Protein AF-A0A377DTC4-F1 (afdb_monomer_lite)

Foldseek 3Di:
DEDEDCDQVVSVVVCVVVVYHYDYLVCCLVCVLVDPDDDDDDPDLDDSDDPVSNVVSQVVDPDRDPPPDDDDPDSDD

pLDDT: mean 78.98, std 16.6, range [43.12, 95.0]

Radius of gyration: 13.49 Å; chains: 1; bounding box: 34×26×35 Å

Organism: Escherichia coli (NCBI:txid562)

Sequence (77 aa):
MIIANRTRERAQILADEVGAEVIALSDIDERLREADIIISSTASPLPIIGKGMVERALKSRSQPTNAVGGYCRSARC

Secondary structure (DSSP, 8-state):
-EEE-S-HHHHHHHHHHHTPEEE-GGGHHHHTTT-SS-------SS-SS-HHHHHHHHHTSSS----------SS--

Structure (mmCIF, N/CA/C/O backbone):
data_AF-A0A377DTC4-F1
#
_entry.id   AF-A0A377DTC4-F1
#
loop_
_atom_site.group_PDB
_atom_site.id
_atom_site.type_symbol
_atom_site.label_atom_id
_atom_site.label_alt_id
_atom_site.label_comp_id
_atom_site.label_asym_id
_atom_site.label_entity_id
_atom_site.label_seq_id
_atom_site.pdbx_PDB_ins_code
_atom_site.Cartn_x
_atom_site.Cartn_y
_atom_site.Cartn_z
_atom_site.occupancy
_atom_site.B_iso_or_equiv
_atom_site.auth_seq_id
_atom_site.auth_comp_id
_atom_site.auth_asym_id
_atom_site.auth_atom_id
_atom_site.pdbx_PDB_model_num
ATOM 1 N N . MET A 1 1 ? -7.844 -8.942 -2.795 1.00 87.00 1 MET A N 1
ATOM 2 C CA . MET A 1 1 ? -6.425 -8.585 -2.564 1.00 87.00 1 MET A CA 1
ATOM 3 C C . MET A 1 1 ? -6.087 -7.427 -3.484 1.00 87.00 1 MET A C 1
ATOM 5 O O . MET A 1 1 ? -6.589 -7.417 -4.599 1.00 87.00 1 MET A O 1
ATOM 9 N N . ILE A 1 2 ? -5.309 -6.453 -3.016 1.00 92.69 2 ILE A N 1
ATOM 10 C CA . ILE A 1 2 ? -4.975 -5.242 -3.778 1.00 92.69 2 ILE A CA 1
ATOM 11 C C . ILE A 1 2 ? -3.459 -5.190 -3.956 1.00 92.69 2 ILE A C 1
ATOM 13 O O . ILE A 1 2 ? -2.724 -5.389 -2.988 1.00 92.69 2 ILE A O 1
ATOM 17 N N . ILE A 1 3 ? -2.997 -4.923 -5.177 1.00 93.19 3 ILE A N 1
ATOM 18 C CA . ILE A 1 3 ? -1.579 -4.763 -5.505 1.00 93.19 3 ILE A CA 1
ATOM 19 C C . ILE A 1 3 ? -1.365 -3.357 -6.053 1.00 93.19 3 ILE A C 1
ATOM 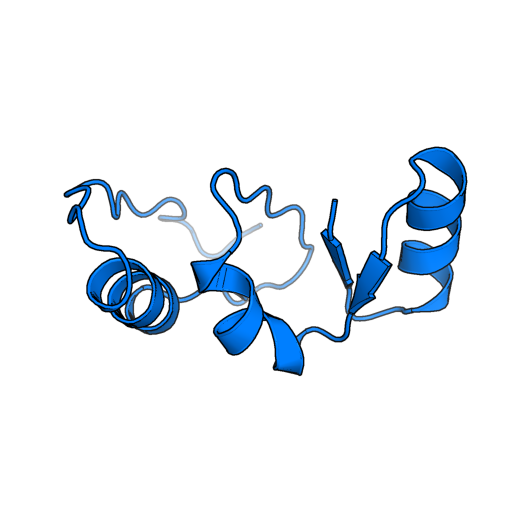21 O O . ILE A 1 3 ? -1.919 -2.978 -7.082 1.00 93.19 3 ILE A O 1
ATOM 25 N N . ALA A 1 4 ? -0.518 -2.590 -5.371 1.00 91.75 4 ALA A N 1
ATOM 26 C CA . ALA A 1 4 ? -0.142 -1.247 -5.783 1.00 91.75 4 ALA A CA 1
ATOM 27 C C . ALA A 1 4 ? 1.331 -1.225 -6.200 1.00 91.75 4 ALA A C 1
ATOM 29 O O . ALA A 1 4 ? 2.208 -1.632 -5.437 1.00 91.75 4 ALA A O 1
ATOM 30 N N . ASN A 1 5 ? 1.621 -0.734 -7.404 1.00 92.00 5 ASN A N 1
ATOM 31 C CA . ASN A 1 5 ? 2.993 -0.596 -7.889 1.00 92.00 5 ASN A CA 1
ATOM 32 C C . ASN A 1 5 ? 3.140 0.617 -8.812 1.00 92.00 5 ASN A C 1
ATOM 34 O O . ASN A 1 5 ? 2.175 1.089 -9.404 1.00 92.00 5 ASN A O 1
ATOM 38 N N . ARG A 1 6 ? 4.377 1.098 -8.979 1.00 88.94 6 ARG A N 1
ATOM 39 C CA . ARG A 1 6 ? 4.698 2.163 -9.942 1.00 88.94 6 ARG A CA 1
ATOM 40 C C . ARG A 1 6 ? 4.601 1.680 -11.391 1.00 88.94 6 ARG A C 1
ATOM 42 O O . ARG A 1 6 ? 4.289 2.466 -12.275 1.00 88.94 6 ARG A O 1
ATOM 49 N N . THR A 1 7 ? 4.889 0.400 -11.628 1.00 90.94 7 THR A N 1
ATOM 50 C CA . THR A 1 7 ? 4.818 -0.229 -12.953 1.00 90.94 7 THR A CA 1
ATOM 51 C C . THR A 1 7 ? 3.597 -1.133 -13.010 1.00 90.94 7 THR A C 1
ATOM 53 O O . THR A 1 7 ? 3.570 -2.181 -12.356 1.00 90.94 7 THR A O 1
ATOM 56 N N . ARG A 1 8 ? 2.596 -0.727 -13.793 1.00 90.00 8 ARG A N 1
ATOM 57 C CA . ARG A 1 8 ? 1.310 -1.420 -13.892 1.00 90.00 8 ARG A CA 1
ATOM 58 C C . ARG A 1 8 ? 1.457 -2.812 -14.496 1.00 90.00 8 ARG A C 1
ATOM 60 O O . ARG A 1 8 ? 0.857 -3.743 -13.985 1.00 90.00 8 ARG A O 1
ATOM 67 N N . GLU A 1 9 ? 2.304 -2.980 -15.506 1.00 92.19 9 GLU A N 1
ATOM 68 C CA . GLU A 1 9 ? 2.516 -4.263 -16.188 1.00 92.19 9 GLU A CA 1
ATOM 69 C C . GLU A 1 9 ? 3.035 -5.329 -15.216 1.00 92.19 9 GLU A C 1
ATOM 71 O O . GLU A 1 9 ? 2.535 -6.448 -15.183 1.00 92.19 9 GLU A O 1
ATOM 76 N N . ARG A 1 10 ? 3.995 -4.961 -14.356 1.00 91.06 10 ARG A N 1
ATOM 77 C CA . ARG A 1 10 ? 4.527 -5.861 -13.319 1.00 91.06 10 ARG A CA 1
ATOM 78 C C . ARG A 1 10 ? 3.478 -6.215 -12.271 1.00 91.06 10 ARG A C 1
ATOM 80 O O . ARG A 1 10 ? 3.454 -7.345 -11.800 1.00 91.06 10 ARG A O 1
ATOM 87 N N . ALA A 1 11 ? 2.649 -5.246 -11.883 1.00 91.75 11 ALA A N 1
ATOM 88 C CA . ALA A 1 11 ? 1.563 -5.498 -10.945 1.00 91.75 11 ALA A CA 1
ATOM 89 C C . ALA A 1 11 ? 0.489 -6.400 -11.553 1.00 91.75 11 ALA A C 1
ATOM 91 O O . ALA A 1 11 ? 0.000 -7.269 -10.848 1.00 91.75 11 ALA A O 1
ATOM 92 N N . GLN A 1 12 ? 0.170 -6.231 -12.839 1.00 94.00 12 GLN A N 1
ATOM 93 C CA . GLN A 1 12 ? -0.829 -7.042 -13.528 1.00 94.00 12 GLN A CA 1
ATOM 94 C C . GLN A 1 12 ? -0.419 -8.510 -13.590 1.00 94.00 12 GLN A C 1
ATOM 96 O O . GLN A 1 12 ? -1.225 -9.358 -13.248 1.00 94.00 12 GLN A O 1
ATOM 101 N N . ILE A 1 13 ? 0.847 -8.802 -13.908 1.00 94.12 13 ILE A N 1
ATOM 102 C CA . ILE A 1 13 ? 1.364 -10.181 -13.910 1.00 94.12 13 ILE A CA 1
ATOM 103 C C . ILE A 1 13 ? 1.131 -10.851 -12.548 1.00 94.12 13 ILE A C 1
ATOM 105 O O . ILE A 1 13 ? 0.555 -11.930 -12.480 1.00 94.12 13 ILE A O 1
ATOM 109 N N . LEU A 1 14 ? 1.525 -10.186 -11.456 1.00 91.38 14 LEU A N 1
ATOM 110 C CA . LEU A 1 14 ? 1.327 -10.723 -10.107 1.00 91.38 14 LEU A CA 1
ATOM 111 C C . LEU A 1 14 ? -0.159 -10.804 -9.735 1.00 91.38 14 LEU A C 1
ATOM 113 O O . LEU A 1 14 ? -0.578 -11.723 -9.040 1.00 91.38 14 LEU A O 1
ATOM 117 N N . ALA A 1 15 ? -0.954 -9.831 -10.175 1.00 94.06 15 ALA A N 1
ATOM 118 C CA . ALA A 1 15 ? -2.378 -9.774 -9.902 1.00 94.06 15 ALA A CA 1
ATOM 119 C C . ALA A 1 15 ? -3.153 -10.888 -10.604 1.00 94.06 15 ALA A C 1
ATOM 121 O O . ALA A 1 15 ? -4.045 -11.462 -9.985 1.00 94.06 15 ALA A O 1
ATOM 122 N N . ASP A 1 16 ? -2.781 -11.234 -11.834 1.00 95.00 16 ASP A N 1
ATOM 123 C CA . ASP A 1 16 ? -3.396 -12.314 -12.602 1.00 95.00 16 ASP A CA 1
ATOM 124 C C . ASP A 1 16 ? -3.145 -13.680 -11.939 1.00 95.00 16 ASP A C 1
ATOM 126 O O . ASP A 1 16 ? -4.034 -14.529 -11.922 1.00 95.00 16 ASP A O 1
ATOM 130 N N . GLU A 1 17 ? -1.975 -13.877 -11.320 1.00 94.00 17 GLU A N 1
ATOM 131 C CA . GLU A 1 17 ? -1.637 -15.113 -10.598 1.00 94.00 17 GLU A CA 1
ATOM 132 C C . GLU A 1 17 ? -2.468 -15.316 -9.323 1.00 94.00 17 GLU A C 1
ATOM 134 O O . GLU A 1 17 ? -2.796 -16.448 -8.965 1.00 94.00 17 GLU A O 1
ATOM 139 N N . VAL A 1 18 ? -2.808 -14.229 -8.624 1.00 92.56 18 VAL A N 1
ATOM 140 C CA . VAL A 1 18 ? -3.475 -14.283 -7.309 1.00 92.56 18 VAL A CA 1
ATOM 141 C C . VAL A 1 18 ? -4.923 -13.781 -7.332 1.00 92.56 18 VAL A C 1
ATOM 143 O O . VAL A 1 18 ? -5.569 -13.720 -6.285 1.00 92.56 18 VAL A O 1
ATOM 146 N N . GLY A 1 19 ? -5.438 -13.392 -8.50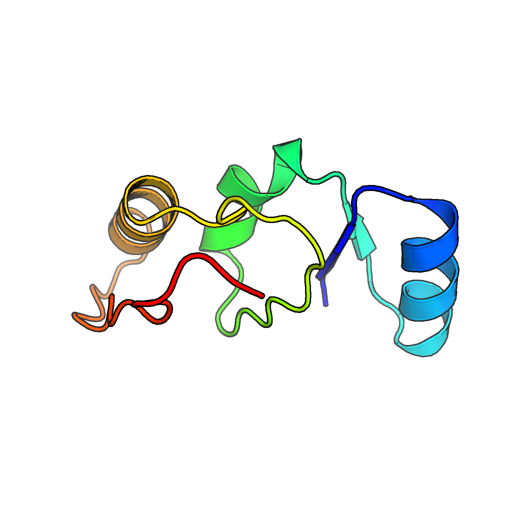2 1.00 92.88 19 GLY A N 1
ATOM 147 C CA . GLY A 1 19 ? -6.763 -12.788 -8.662 1.00 92.88 19 GLY A CA 1
ATOM 148 C C . GLY A 1 19 ? -6.922 -11.459 -7.911 1.00 92.88 19 GLY A C 1
ATOM 149 O O . GLY A 1 19 ? -7.957 -11.220 -7.284 1.00 92.88 19 GLY A O 1
ATOM 150 N N . ALA A 1 20 ? -5.887 -10.617 -7.901 1.00 93.62 20 ALA A N 1
ATOM 151 C CA . ALA A 1 20 ? -5.909 -9.317 -7.230 1.00 93.62 20 ALA A CA 1
ATOM 152 C C . ALA A 1 20 ? -6.329 -8.168 -8.158 1.00 93.62 20 ALA A C 1
ATOM 154 O O . ALA A 1 20 ? -6.258 -8.248 -9.379 1.00 93.62 20 ALA A O 1
ATOM 155 N N . GLU A 1 21 ? -6.731 -7.057 -7.548 1.00 93.56 21 GLU A N 1
ATOM 156 C CA . GLU A 1 21 ? -6.953 -5.789 -8.240 1.00 93.56 21 GLU A CA 1
ATOM 157 C C . GLU A 1 21 ? -5.652 -4.977 -8.266 1.00 93.56 21 GLU A C 1
ATOM 159 O O . GLU A 1 21 ? -4.983 -4.829 -7.236 1.00 93.56 21 GLU A O 1
ATOM 164 N N . VAL A 1 22 ? -5.300 -4.428 -9.432 1.00 94.25 22 VAL A N 1
ATOM 165 C CA . VAL A 1 22 ? -4.162 -3.514 -9.578 1.00 94.25 22 VAL A CA 1
ATOM 166 C C . VAL A 1 22 ? -4.630 -2.077 -9.408 1.00 94.25 22 VAL A C 1
ATOM 168 O O . VAL A 1 22 ? -5.502 -1.621 -10.143 1.00 94.25 22 VAL A O 1
ATOM 171 N N . ILE A 1 23 ? -3.992 -1.346 -8.496 1.00 92.88 23 ILE A N 1
ATOM 172 C CA . ILE A 1 23 ? -4.255 0.080 -8.269 1.00 92.88 23 ILE A CA 1
ATOM 173 C C . ILE A 1 23 ? -2.993 0.920 -8.478 1.00 92.88 23 ILE A C 1
ATOM 175 O O . ILE A 1 23 ? -1.864 0.418 -8.401 1.00 92.88 23 ILE A O 1
ATOM 179 N N . ALA A 1 24 ? -3.171 2.221 -8.712 1.00 90.31 24 ALA A N 1
ATOM 180 C CA . ALA A 1 24 ? -2.051 3.149 -8.727 1.00 90.31 24 ALA A CA 1
ATOM 181 C C . ALA A 1 24 ? -1.569 3.447 -7.298 1.00 90.31 24 ALA A C 1
ATOM 183 O O . ALA A 1 24 ? -2.312 3.348 -6.321 1.00 90.31 24 ALA A O 1
ATOM 184 N N . LEU A 1 25 ? -0.305 3.865 -7.168 1.00 88.44 25 LEU A N 1
ATOM 185 C CA . LEU A 1 25 ? 0.252 4.264 -5.868 1.00 88.44 25 LEU A CA 1
ATOM 186 C C . LEU A 1 25 ? -0.473 5.478 -5.255 1.00 88.44 25 LEU A C 1
ATOM 188 O O . LEU A 1 25 ? -0.461 5.632 -4.037 1.00 88.44 25 LEU A O 1
ATOM 192 N N . SER A 1 26 ? -1.088 6.333 -6.080 1.00 87.94 26 SER A N 1
ATOM 193 C CA . SER A 1 26 ? -1.900 7.475 -5.635 1.00 87.94 26 SER A CA 1
ATOM 194 C C . SER A 1 26 ? -3.130 7.051 -4.839 1.00 87.94 26 SER A C 1
ATOM 196 O O . SER A 1 26 ? -3.529 7.753 -3.915 1.00 87.94 26 SER A O 1
ATOM 198 N N . ASP A 1 27 ? -3.682 5.883 -5.157 1.00 89.56 27 ASP A N 1
ATOM 199 C CA . ASP A 1 27 ? -4.979 5.432 -4.647 1.00 89.56 27 ASP A CA 1
ATOM 200 C C . ASP A 1 27 ? -4.823 4.667 -3.322 1.00 89.56 27 ASP A C 1
ATOM 202 O O . ASP A 1 27 ? -5.800 4.270 -2.684 1.00 89.56 27 ASP A O 1
ATOM 206 N N . ILE A 1 28 ? -3.573 4.478 -2.876 1.00 89.38 28 ILE A N 1
ATOM 207 C CA . ILE A 1 28 ? -3.239 3.767 -1.641 1.00 89.38 28 ILE A CA 1
ATOM 208 C C . ILE A 1 28 ? -3.926 4.409 -0.433 1.00 89.38 28 ILE A C 1
ATOM 210 O O . ILE A 1 28 ? -4.448 3.666 0.388 1.00 89.38 28 ILE A O 1
ATOM 214 N N . ASP A 1 29 ? -3.953 5.744 -0.307 1.00 86.25 29 ASP A N 1
ATOM 215 C CA . ASP A 1 29 ? -4.501 6.425 0.888 1.00 86.25 29 ASP A CA 1
ATOM 216 C C . ASP A 1 29 ? -5.982 6.077 1.110 1.00 86.25 29 ASP A C 1
ATOM 218 O O . ASP A 1 29 ? -6.424 5.826 2.233 1.00 86.25 29 ASP A O 1
ATOM 222 N N . GLU A 1 30 ? -6.751 5.995 0.023 1.00 85.62 30 GLU A N 1
ATOM 223 C CA . GLU A 1 30 ? -8.180 5.702 0.083 1.00 85.62 30 GLU A CA 1
ATOM 224 C C . GLU A 1 30 ? -8.440 4.244 0.460 1.00 85.62 30 GLU A C 1
ATOM 226 O O . GLU A 1 30 ? -9.260 3.982 1.349 1.00 85.62 30 GLU A O 1
ATOM 231 N N . ARG A 1 31 ? -7.693 3.322 -0.163 1.00 87.94 31 ARG A N 1
ATOM 232 C CA . ARG A 1 31 ? -7.830 1.866 -0.002 1.00 87.94 31 ARG A CA 1
ATOM 233 C C . ARG A 1 31 ? -7.154 1.335 1.263 1.00 87.94 31 ARG A C 1
ATOM 235 O O . ARG A 1 31 ? -7.493 0.247 1.724 1.00 87.94 31 ARG A O 1
ATOM 242 N N . LEU A 1 32 ? -6.256 2.105 1.887 1.00 87.50 32 LEU A N 1
ATOM 243 C CA . LEU A 1 32 ? -5.567 1.718 3.126 1.00 87.50 32 LEU A CA 1
ATOM 244 C C . LEU A 1 32 ? -6.545 1.412 4.265 1.00 87.50 32 LEU A C 1
ATOM 246 O O . LEU A 1 32 ? -6.271 0.579 5.121 1.00 87.50 32 LEU A O 1
ATOM 250 N N . ARG A 1 33 ? -7.697 2.090 4.276 1.00 85.12 33 ARG A N 1
ATOM 251 C CA . ARG A 1 33 ? -8.756 1.898 5.277 1.00 85.12 33 ARG A CA 1
ATOM 252 C C . ARG A 1 33 ? -9.381 0.511 5.207 1.00 85.12 33 ARG A C 1
ATOM 254 O O . ARG A 1 33 ? -9.787 -0.027 6.235 1.00 85.12 33 ARG A O 1
ATOM 261 N N . GLU A 1 34 ? -9.437 -0.066 4.017 1.00 85.56 34 GLU A N 1
ATOM 262 C CA . GLU A 1 34 ? -10.040 -1.371 3.757 1.00 85.56 34 GLU A CA 1
ATOM 263 C C . GLU A 1 34 ? -9.057 -2.520 4.011 1.00 85.56 34 GLU A C 1
ATOM 265 O O . GLU A 1 34 ? -9.477 -3.650 4.228 1.00 85.56 34 GLU A O 1
ATOM 270 N N . ALA A 1 35 ? -7.751 -2.241 4.031 1.00 85.38 35 ALA A N 1
ATOM 271 C CA . ALA A 1 35 ? -6.716 -3.250 4.204 1.00 85.38 35 ALA A CA 1
ATOM 272 C C . ALA A 1 35 ? -6.447 -3.568 5.683 1.00 85.38 35 ALA A C 1
ATOM 274 O O . ALA A 1 35 ? -6.070 -2.695 6.462 1.00 85.38 35 ALA A O 1
ATOM 275 N N . ASP A 1 36 ? -6.571 -4.841 6.060 1.00 83.00 36 ASP A N 1
ATOM 276 C CA . ASP A 1 36 ? -6.199 -5.317 7.401 1.00 83.00 36 ASP A CA 1
ATOM 277 C C . ASP A 1 36 ? -4.711 -5.639 7.528 1.00 83.00 36 ASP A C 1
ATOM 279 O O . ASP A 1 36 ? -4.111 -5.454 8.585 1.00 83.00 36 ASP A O 1
ATOM 283 N N . ILE A 1 37 ? -4.108 -6.113 6.438 1.00 84.88 37 ILE A N 1
ATOM 284 C CA . ILE A 1 37 ? -2.694 -6.472 6.359 1.00 84.88 37 ILE A CA 1
ATOM 285 C C . ILE A 1 37 ? -2.085 -5.728 5.179 1.00 84.88 37 ILE A C 1
ATOM 287 O O . ILE A 1 37 ? -2.602 -5.776 4.063 1.00 84.88 37 ILE A O 1
ATOM 291 N N . ILE A 1 38 ? -0.963 -5.057 5.433 1.00 87.00 38 ILE A N 1
ATOM 292 C CA . ILE A 1 38 ? -0.222 -4.299 4.429 1.00 87.00 38 ILE A CA 1
ATOM 293 C C . ILE A 1 38 ? 1.176 -4.893 4.321 1.00 87.00 38 ILE A C 1
ATOM 295 O O . ILE A 1 38 ? 1.917 -4.949 5.302 1.00 87.00 38 ILE A O 1
ATOM 299 N N . ILE A 1 39 ? 1.545 -5.301 3.109 1.00 87.12 39 ILE A N 1
ATOM 300 C CA . ILE A 1 39 ? 2.888 -5.778 2.785 1.00 87.12 39 ILE A CA 1
ATOM 301 C C . ILE A 1 39 ? 3.517 -4.761 1.838 1.00 87.12 39 ILE A C 1
ATOM 303 O O . ILE A 1 39 ? 3.018 -4.535 0.738 1.00 87.12 39 ILE A O 1
ATOM 307 N N . SER A 1 40 ? 4.614 -4.140 2.268 1.00 87.19 40 SER A N 1
ATOM 308 C CA . SER A 1 40 ? 5.383 -3.203 1.449 1.00 87.19 40 SER A CA 1
ATOM 309 C C . SER A 1 40 ? 6.710 -3.842 1.057 1.00 87.19 40 SER A C 1
ATOM 311 O O . SER A 1 40 ? 7.556 -4.089 1.913 1.00 87.19 40 SER A O 1
ATOM 313 N N . SER A 1 41 ? 6.891 -4.095 -0.238 1.00 83.75 41 SER A N 1
ATOM 314 C CA . SER A 1 41 ? 8.155 -4.540 -0.830 1.00 83.75 41 SER A CA 1
ATOM 315 C C . SER A 1 41 ? 8.478 -3.620 -2.002 1.00 83.75 41 SER A C 1
ATOM 317 O O . SER A 1 41 ? 8.019 -3.816 -3.125 1.00 83.75 41 SER A O 1
ATOM 319 N N . THR A 1 42 ? 9.177 -2.527 -1.706 1.00 84.00 42 THR A N 1
ATOM 320 C CA . THR A 1 42 ? 9.470 -1.456 -2.662 1.00 84.00 42 THR A CA 1
ATOM 321 C C . THR A 1 42 ? 10.958 -1.141 -2.673 1.00 84.00 42 THR A C 1
ATOM 323 O O . THR A 1 42 ? 11.596 -1.145 -1.627 1.00 84.00 42 THR A O 1
ATOM 326 N N . ALA A 1 43 ? 11.493 -0.823 -3.853 1.00 85.44 43 ALA A N 1
ATOM 327 C CA . ALA A 1 43 ? 12.858 -0.318 -4.036 1.00 85.44 43 ALA A CA 1
ATOM 328 C C . ALA A 1 43 ? 12.942 1.220 -3.911 1.00 85.44 43 ALA A C 1
ATOM 330 O O . ALA A 1 43 ? 13.898 1.843 -4.367 1.00 85.44 43 ALA A O 1
ATOM 331 N N . SER A 1 44 ? 11.893 1.865 -3.391 1.00 83.50 44 SER A N 1
ATOM 332 C CA . SER A 1 44 ? 11.871 3.316 -3.211 1.00 83.50 44 SER A CA 1
ATOM 333 C C . SER A 1 44 ? 12.762 3.723 -2.032 1.00 83.50 44 SER A C 1
ATOM 335 O O . SER A 1 44 ? 12.542 3.221 -0.931 1.00 83.50 44 SER A O 1
ATOM 337 N N . PRO A 1 45 ? 13.679 4.696 -2.206 1.00 79.12 45 PRO A N 1
ATOM 338 C CA . PRO A 1 45 ? 14.514 5.194 -1.110 1.00 79.12 45 PRO A CA 1
ATOM 339 C C . PRO A 1 45 ? 13.703 5.989 -0.077 1.00 79.12 45 PRO A C 1
ATOM 341 O O . PRO A 1 45 ? 14.148 6.204 1.048 1.00 79.12 45 PRO A O 1
ATOM 344 N N . LEU A 1 46 ? 12.513 6.457 -0.468 1.00 82.50 46 LEU A N 1
ATOM 345 C CA . LEU A 1 46 ? 11.569 7.145 0.402 1.00 82.50 46 LEU A CA 1
ATOM 346 C C . LEU A 1 46 ? 10.390 6.229 0.740 1.00 82.50 46 LEU A C 1
ATOM 348 O O . LEU A 1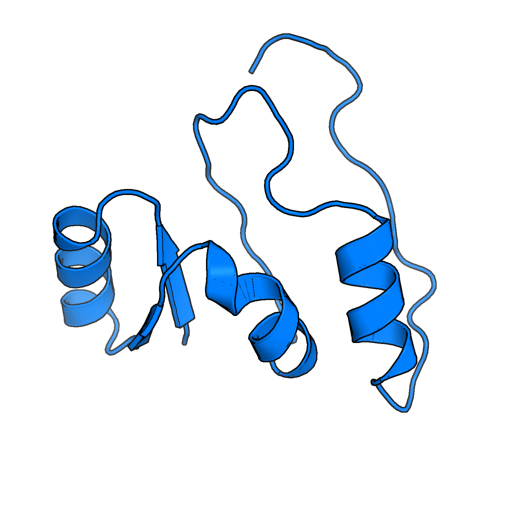 46 ? 9.903 5.518 -0.151 1.00 82.50 46 LEU A O 1
ATOM 352 N N . PRO A 1 47 ? 9.889 6.276 1.988 1.00 80.62 47 PRO A N 1
ATOM 353 C CA . PRO A 1 47 ? 8.748 5.475 2.402 1.00 80.62 47 PRO A CA 1
ATOM 354 C C . PRO A 1 47 ? 7.504 5.868 1.599 1.00 80.62 47 PRO A C 1
ATOM 356 O O . PRO A 1 47 ? 7.066 7.015 1.640 1.00 80.62 47 PRO A O 1
ATOM 359 N N . ILE A 1 48 ? 6.926 4.897 0.884 1.00 84.56 48 ILE A N 1
ATOM 360 C CA . ILE A 1 48 ? 5.672 5.086 0.132 1.00 84.56 48 ILE A CA 1
ATOM 361 C C . ILE A 1 48 ? 4.487 5.235 1.096 1.00 84.56 48 ILE A C 1
ATOM 363 O O . ILE A 1 48 ? 3.581 6.026 0.853 1.00 84.56 48 ILE A O 1
ATOM 367 N N . ILE A 1 49 ? 4.522 4.511 2.218 1.00 84.88 49 ILE A N 1
ATOM 368 C CA . ILE A 1 49 ? 3.492 4.557 3.256 1.00 84.88 49 ILE A CA 1
ATOM 369 C C . ILE A 1 49 ? 4.046 5.339 4.445 1.00 84.88 49 ILE A C 1
ATOM 371 O O . ILE A 1 49 ? 4.920 4.869 5.174 1.00 84.88 49 ILE A O 1
ATOM 375 N N . GLY A 1 50 ? 3.555 6.565 4.614 1.00 84.69 50 GLY A N 1
ATOM 376 C CA . GLY A 1 50 ? 3.949 7.450 5.706 1.00 84.69 50 GLY A CA 1
ATOM 377 C C . GLY A 1 50 ? 3.081 7.282 6.955 1.0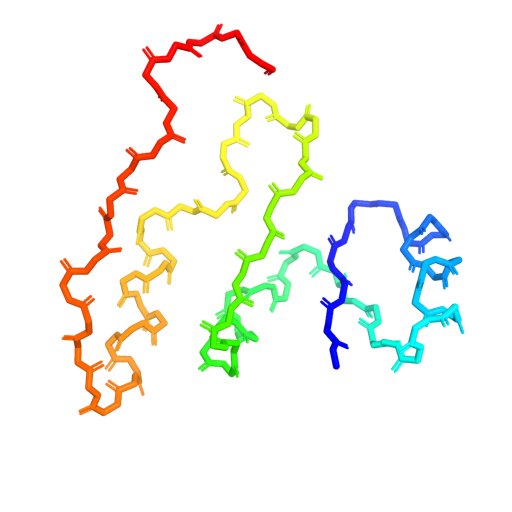0 84.69 50 GLY A C 1
ATOM 378 O O . GLY A 1 50 ? 1.916 6.898 6.877 1.00 84.69 50 GLY A O 1
ATOM 379 N N . LYS A 1 51 ? 3.616 7.676 8.117 1.00 80.56 51 LYS A N 1
ATOM 380 C CA . LYS A 1 51 ? 2.887 7.675 9.399 1.00 80.56 51 LYS A CA 1
ATOM 381 C C . LYS A 1 51 ? 1.535 8.399 9.312 1.00 80.56 51 LYS A C 1
ATOM 383 O O . LYS A 1 51 ? 0.534 7.856 9.757 1.00 80.56 51 LYS A O 1
ATOM 388 N N . GLY A 1 52 ? 1.490 9.581 8.693 1.00 82.75 52 GLY A N 1
ATOM 389 C CA . GLY A 1 52 ? 0.252 10.362 8.584 1.00 82.75 52 GLY A CA 1
ATOM 390 C C . GLY A 1 52 ? -0.837 9.692 7.735 1.00 82.75 52 GLY A C 1
ATOM 391 O O . GLY A 1 52 ? -2.014 9.837 8.042 1.00 82.75 52 GLY A O 1
ATOM 392 N N . MET A 1 53 ? -0.454 8.932 6.704 1.00 85.50 53 MET A N 1
ATOM 393 C CA . MET A 1 53 ? -1.377 8.127 5.889 1.00 85.50 53 MET A CA 1
ATOM 394 C C . MET A 1 53 ? -1.987 7.001 6.737 1.00 85.50 53 MET A C 1
ATOM 396 O O . MET A 1 53 ? -3.206 6.864 6.813 1.00 85.50 53 MET A O 1
ATOM 400 N N . VAL A 1 54 ? -1.147 6.275 7.482 1.00 84.12 54 VAL A N 1
ATOM 401 C CA . VAL A 1 54 ? -1.597 5.211 8.394 1.00 84.12 54 VAL A CA 1
ATOM 402 C C . VAL A 1 54 ? -2.493 5.763 9.504 1.00 84.12 54 VAL A C 1
ATOM 404 O O . VAL A 1 54 ? -3.549 5.204 9.775 1.00 84.12 54 VAL A O 1
ATOM 407 N N . GLU A 1 55 ? -2.132 6.888 10.120 1.00 83.50 55 GLU A N 1
ATOM 408 C CA . GLU A 1 55 ? -2.941 7.515 11.171 1.00 83.50 55 GLU A CA 1
ATOM 409 C C . GLU A 1 55 ? -4.321 7.959 10.670 1.00 83.50 55 GLU A C 1
ATOM 411 O O . GLU A 1 55 ? -5.309 7.783 11.382 1.00 83.50 55 GLU A O 1
ATOM 416 N N . ARG A 1 56 ? -4.422 8.512 9.452 1.00 83.31 56 ARG A N 1
ATOM 417 C CA . ARG A 1 56 ? -5.718 8.868 8.843 1.00 83.31 56 ARG A CA 1
ATOM 418 C C . ARG A 1 56 ? -6.569 7.634 8.558 1.00 83.31 56 ARG A C 1
ATOM 420 O O . ARG A 1 56 ? -7.772 7.642 8.836 1.00 83.31 56 ARG A O 1
ATOM 427 N N . ALA A 1 57 ? -5.946 6.573 8.053 1.00 83.00 57 ALA A N 1
ATOM 428 C CA . ALA A 1 57 ? -6.638 5.324 7.781 1.00 83.00 57 ALA A CA 1
ATOM 429 C C . ALA A 1 57 ? -7.143 4.655 9.071 1.00 83.00 57 ALA A C 1
ATOM 431 O O . ALA A 1 57 ? -8.303 4.255 9.146 1.00 83.00 57 ALA A O 1
ATOM 432 N N . LEU A 1 58 ? -6.312 4.621 10.118 1.00 78.75 58 LEU A N 1
ATOM 433 C CA . LEU A 1 58 ? -6.659 4.068 11.429 1.00 78.75 58 LEU A CA 1
ATOM 434 C C . LEU A 1 58 ? -7.723 4.893 12.156 1.00 78.75 58 LEU A C 1
ATOM 436 O O . LEU A 1 58 ? -8.607 4.311 12.769 1.00 78.75 58 LEU A O 1
ATOM 440 N N . LYS A 1 59 ? -7.697 6.230 12.063 1.00 76.56 59 LYS A N 1
ATOM 441 C CA . LYS A 1 59 ? -8.763 7.085 12.624 1.00 76.56 59 LYS A CA 1
ATOM 442 C C . LYS A 1 59 ? -10.129 6.825 11.993 1.00 76.56 59 LYS A C 1
ATOM 444 O O . LYS A 1 59 ? -11.145 7.033 12.643 1.00 76.56 59 LYS A O 1
ATOM 449 N N . SER A 1 60 ? -10.147 6.386 10.736 1.00 71.19 60 SER A N 1
ATOM 450 C CA . SER A 1 60 ? -11.380 6.002 10.043 1.00 71.19 60 SER A CA 1
ATOM 451 C C . SER A 1 60 ? -11.860 4.595 10.430 1.00 71.19 60 SER A C 1
ATOM 453 O O . SER A 1 60 ? -12.995 4.240 10.122 1.00 71.19 60 SER A O 1
ATOM 455 N N . ARG A 1 61 ? -11.022 3.789 11.102 1.00 64.19 61 ARG A N 1
ATOM 456 C CA . ARG A 1 61 ? -11.383 2.472 11.642 1.00 64.19 61 ARG A CA 1
ATOM 457 C C . ARG A 1 61 ? -11.911 2.635 13.074 1.00 64.19 61 ARG A C 1
ATOM 459 O O . ARG A 1 61 ? -11.319 3.318 13.899 1.00 64.19 61 ARG A O 1
ATOM 466 N N . SER A 1 62 ? -13.018 1.962 13.395 1.00 52.00 62 SER A N 1
ATOM 467 C CA . SER A 1 62 ? -13.700 2.027 14.706 1.00 52.00 62 SER A CA 1
ATOM 468 C C . SER A 1 62 ? -12.874 1.491 15.894 1.00 52.00 62 SER A C 1
ATOM 470 O O . SER A 1 62 ? -13.328 1.572 17.036 1.00 52.00 62 SER A O 1
ATOM 472 N N . GLN A 1 63 ? -11.685 0.930 15.655 1.00 55.22 63 GLN A N 1
ATOM 473 C CA . GLN A 1 63 ? -10.769 0.441 16.685 1.00 55.22 63 GLN A CA 1
ATOM 474 C C . GLN A 1 63 ? -9.349 0.966 16.417 1.00 55.22 63 GLN A C 1
ATOM 476 O O . GLN A 1 63 ? -8.704 0.523 15.464 1.00 55.22 63 GLN A O 1
ATOM 481 N N . PRO A 1 64 ? -8.836 1.903 17.234 1.00 48.66 64 PRO A N 1
ATOM 482 C CA . PRO A 1 64 ? -7.482 2.409 17.076 1.00 48.66 64 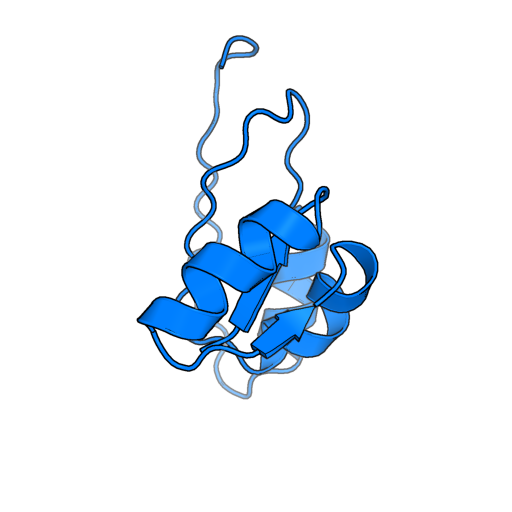PRO A CA 1
ATOM 483 C C . PRO A 1 64 ? -6.473 1.368 17.578 1.00 48.66 64 PRO A C 1
ATOM 485 O O . PRO A 1 64 ? -6.284 1.186 18.780 1.00 48.66 64 PRO A O 1
ATOM 488 N N . THR A 1 65 ? -5.792 0.676 16.667 1.00 50.81 65 THR A N 1
ATOM 489 C CA . THR A 1 65 ? -4.627 -0.142 17.022 1.00 50.81 65 THR A CA 1
ATOM 490 C C . THR A 1 65 ? -3.412 0.773 17.203 1.00 50.81 65 THR A C 1
ATOM 492 O O . THR A 1 65 ? -2.912 1.340 16.231 1.00 50.81 65 THR A O 1
ATOM 495 N N . ASN A 1 66 ? -2.911 0.910 18.435 1.00 46.72 66 ASN A N 1
ATOM 496 C CA . ASN A 1 66 ? -1.710 1.685 18.807 1.00 46.72 66 ASN A CA 1
ATOM 497 C C . ASN A 1 66 ? -0.384 1.049 18.318 1.00 46.72 66 ASN A C 1
ATOM 499 O O . ASN A 1 66 ? 0.606 1.007 19.043 1.00 46.72 66 ASN A O 1
ATOM 503 N N . ALA A 1 67 ? -0.342 0.542 17.087 1.00 50.81 67 ALA A N 1
ATOM 504 C CA . ALA A 1 67 ? 0.802 -0.177 16.530 1.00 50.81 67 ALA A CA 1
ATOM 505 C C . ALA A 1 67 ? 1.354 0.514 15.274 1.00 50.81 67 ALA A C 1
ATOM 507 O O . ALA A 1 67 ? 1.562 -0.118 14.246 1.00 50.81 67 ALA A O 1
ATOM 508 N N . VAL A 1 68 ? 1.628 1.821 15.340 1.00 51.69 68 VAL A N 1
ATOM 509 C CA . VAL A 1 68 ? 2.428 2.496 14.299 1.00 51.69 68 VAL A CA 1
ATOM 510 C C . VAL A 1 68 ? 3.910 2.397 14.680 1.00 51.69 68 VAL A C 1
ATOM 512 O O . VAL A 1 68 ? 4.575 3.382 14.996 1.00 51.69 68 VAL A O 1
ATOM 515 N N . GLY A 1 69 ? 4.408 1.160 14.744 1.00 45.72 69 GLY A N 1
ATOM 516 C CA . GLY A 1 69 ? 5.815 0.852 14.988 1.00 45.72 69 GLY A CA 1
ATOM 517 C C . GLY A 1 69 ? 6.619 1.045 13.707 1.00 45.72 69 GLY A C 1
ATOM 518 O O . GLY A 1 69 ? 6.526 0.243 12.784 1.00 45.72 69 GLY A O 1
ATOM 519 N N . GLY A 1 70 ? 7.384 2.134 13.635 1.00 51.25 70 GLY A N 1
ATOM 520 C CA . GLY A 1 70 ? 8.224 2.447 12.483 1.00 51.25 70 GLY A CA 1
ATOM 521 C C . GLY A 1 70 ? 9.383 1.465 12.309 1.00 51.25 70 GLY A C 1
ATOM 522 O O . GLY A 1 70 ? 10.136 1.214 13.248 1.00 51.25 70 GLY A O 1
ATOM 523 N N . TYR A 1 71 ? 9.581 0.995 11.078 1.00 49.53 71 TYR A N 1
ATOM 524 C CA . TYR A 1 71 ? 10.800 0.315 10.651 1.00 49.53 71 TYR A CA 1
ATOM 525 C C . TYR A 1 71 ? 11.350 0.961 9.376 1.00 49.53 71 TYR A C 1
ATOM 527 O O . TYR A 1 71 ? 10.896 0.671 8.278 1.00 49.53 71 TYR A O 1
ATOM 535 N N . CYS A 1 72 ? 12.321 1.864 9.552 1.00 45.03 72 CYS A N 1
ATOM 536 C CA . CYS A 1 72 ? 13.605 1.876 8.837 1.00 45.03 72 CYS A CA 1
ATOM 537 C C . CYS A 1 72 ? 14.497 2.961 9.476 1.00 45.03 72 CYS A C 1
ATOM 539 O O . CYS A 1 72 ? 14.281 4.153 9.269 1.00 45.03 72 CYS A O 1
ATOM 541 N N . ARG A 1 73 ? 15.464 2.569 10.323 1.00 47.06 73 ARG A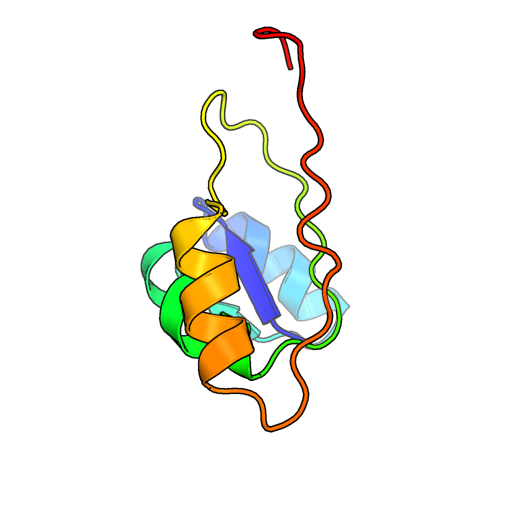 N 1
ATOM 542 C CA . ARG A 1 73 ? 16.408 3.494 10.997 1.00 47.06 73 ARG A CA 1
ATOM 543 C C . ARG A 1 73 ? 17.724 3.709 10.235 1.00 47.06 73 ARG A C 1
ATOM 545 O O . ARG A 1 73 ? 18.655 4.274 10.797 1.00 47.06 73 ARG A O 1
ATOM 552 N N . SER A 1 74 ? 17.841 3.296 8.976 1.00 45.81 74 SER A N 1
ATOM 553 C CA . SER A 1 74 ? 19.078 3.495 8.216 1.00 45.81 74 SER A CA 1
ATOM 554 C C . SER A 1 74 ? 18.785 3.836 6.765 1.00 45.81 74 SER A C 1
ATOM 556 O O . SER A 1 74 ? 18.157 3.060 6.055 1.00 45.81 74 SER A O 1
ATOM 558 N N . ALA A 1 75 ? 19.283 4.991 6.330 1.00 44.03 75 ALA A N 1
ATOM 559 C CA . ALA A 1 75 ? 19.187 5.540 4.981 1.00 44.03 75 ALA A CA 1
ATOM 560 C C . ALA A 1 75 ? 19.995 4.745 3.932 1.00 44.03 75 ALA A C 1
ATOM 562 O O . ALA A 1 75 ? 20.857 5.311 3.268 1.00 44.03 75 ALA A O 1
ATOM 563 N N . ARG A 1 76 ? 19.768 3.431 3.823 1.00 45.25 76 ARG A N 1
ATOM 564 C CA . ARG A 1 76 ? 20.302 2.527 2.792 1.00 45.25 76 ARG A CA 1
ATOM 565 C C . ARG A 1 76 ? 19.486 1.223 2.805 1.00 45.25 76 ARG A C 1
ATOM 567 O O . ARG A 1 76 ? 19.834 0.286 3.518 1.00 45.25 76 ARG A O 1
ATOM 574 N N . CYS A 1 77 ? 18.397 1.207 2.049 1.00 43.12 77 CYS A N 1
ATOM 575 C CA . CYS A 1 77 ? 17.772 0.046 1.411 1.00 43.12 77 CYS A CA 1
ATOM 576 C C . CYS A 1 77 ? 17.236 0.544 0.068 1.00 43.12 77 CYS A C 1
ATOM 578 O O . CYS A 1 77 ? 16.779 1.712 0.040 1.00 43.12 77 CYS A O 1
#

InterPro domains:
  IPR006151 Quinate/shikimate 5-dehydrogenase/glutamyl-tRNA reductase [PF01488] (1-65)
  IPR036291 NAD(P)-binding domain superfamily [SSF51735] (2-57)